Protein AF-A0A424Y4F5-F1 (afdb_monomer)

Solvent-accessible surface area (backbone atoms only — not comparable to full-atom values): 4614 Å² total; per-residue (Å²): 134,81,69,91,82,59,92,77,86,77,90,65,58,69,67,55,9,32,51,44,20,51,43,35,35,71,77,70,68,46,59,37,28,52,68,30,9,32,50,49,50,44,42,59,64,56,53,74,76,55,65,90,89,68,86,86,87,81,74,67,86,55,58,22,79,83,36,62,89,36,85,73,63,105

pLDDT: mean 96.49, std 2.21, range [84.31, 98.31]

Radius of gyration: 13.35 Å; Cα contacts (8 Å, |Δi|>4): 85; chains: 1; bounding box: 36×24×33 Å

Nearest PDB structures (foldseek):
  8srw-assembly1_D  TM=9.652E-01  e=2.233E-05  Staphylococcus aureus subsp. aureus NCTC 8325
  3x44-assembly1_A  TM=9.528E-01  e=1.719E-05  Streptomyces lavendulae
  3x43-assembly2_F  TM=9.503E-01  e=4.586E-05  Streptomyces lavendulae
  9jxu-assembly1_A  TM=9.447E-01  e=5.581E-05  Limosilactobacillus reuteri
  5mms-assembly3_B  TM=9.629E-01  e=3.723E-04  Homo sapiens

Secondary structure (DSSP, 8-state):
--GGG--------HHHHHHHHHHIIIII---B-HHHHHHHHHHHHHHTTSPTT--------SBGGGGTTSTTT-

Mean predicted aligned error: 2.46 Å

Structure (mmCIF, N/CA/C/O backbone):
data_AF-A0A424Y4F5-F1
#
_entry.id   AF-A0A424Y4F5-F1
#
loop_
_atom_site.group_PDB
_atom_site.id
_atom_site.type_symbol
_atom_site.label_atom_id
_atom_site.label_alt_id
_atom_site.label_comp_id
_atom_site.label_asym_id
_atom_site.label_entity_id
_atom_site.label_seq_id
_atom_site.pdbx_PDB_ins_code
_atom_site.Cartn_x
_atom_site.Cartn_y
_atom_site.Cartn_z
_atom_site.occupancy
_atom_site.B_iso_or_equiv
_atom_site.auth_seq_id
_atom_site.auth_comp_id
_atom_site.auth_asym_id
_atom_site.auth_atom_id
_atom_site.pdbx_PDB_model_num
ATOM 1 N N . LEU A 1 1 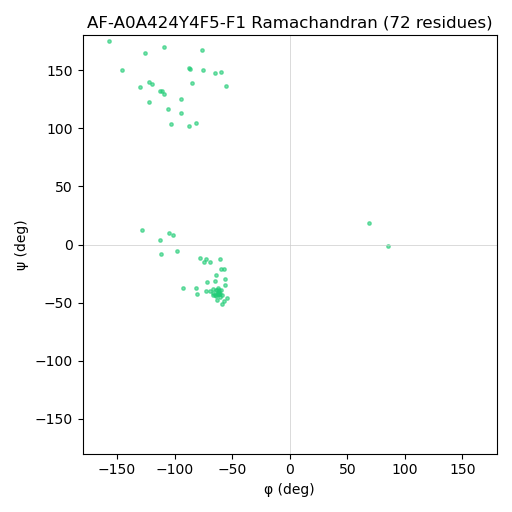? -16.284 8.014 -12.188 1.00 90.06 1 LEU A N 1
ATOM 2 C CA . LEU A 1 1 ? -16.090 7.922 -10.722 1.00 90.06 1 LEU A CA 1
ATOM 3 C C . LEU A 1 1 ? -17.248 8.620 -10.013 1.00 90.06 1 LEU A C 1
ATOM 5 O O . LEU A 1 1 ? -17.455 9.802 -10.263 1.00 90.06 1 LEU A O 1
ATOM 9 N N . ASN A 1 2 ? -18.002 7.920 -9.160 1.00 97.19 2 ASN A N 1
ATOM 10 C CA . ASN A 1 2 ? -19.013 8.556 -8.310 1.00 97.19 2 ASN A CA 1
ATOM 11 C C . ASN A 1 2 ? -18.325 9.163 -7.077 1.00 97.19 2 ASN A C 1
ATOM 13 O O . ASN A 1 2 ? -17.922 8.430 -6.186 1.00 97.19 2 ASN A O 1
ATOM 17 N N . ARG A 1 3 ? -18.167 10.490 -7.027 1.00 97.12 3 ARG A N 1
ATOM 18 C CA . ARG A 1 3 ? -17.447 11.165 -5.929 1.00 97.12 3 ARG A CA 1
ATOM 19 C C . ARG A 1 3 ? -18.259 11.306 -4.638 1.00 97.12 3 ARG A C 1
ATOM 21 O O . ARG A 1 3 ? -17.688 11.648 -3.617 1.00 97.12 3 ARG A O 1
ATOM 28 N N . LYS A 1 4 ? -19.570 11.037 -4.669 1.00 98.25 4 LYS A N 1
ATOM 29 C CA . LYS A 1 4 ? -20.459 11.194 -3.502 1.00 98.25 4 LYS A CA 1
ATOM 30 C C . LYS A 1 4 ? -20.269 10.122 -2.425 1.00 98.25 4 LYS A C 1
ATOM 32 O O . LYS A 1 4 ? -20.830 10.266 -1.351 1.00 98.25 4 LYS A O 1
ATOM 37 N N . VAL A 1 5 ? -19.546 9.045 -2.734 1.00 97.88 5 VAL A N 1
ATOM 38 C CA . VAL A 1 5 ? -19.294 7.917 -1.818 1.00 97.88 5 VAL A CA 1
ATOM 39 C C . VAL A 1 5 ? -17.869 7.927 -1.253 1.00 97.88 5 VAL A C 1
ATOM 41 O O . VAL A 1 5 ? -17.433 6.929 -0.697 1.00 97.88 5 VAL A O 1
ATOM 44 N N . ILE A 1 6 ? -17.119 9.010 -1.474 1.00 97.38 6 ILE A N 1
ATOM 45 C CA . ILE A 1 6 ? -15.741 9.170 -1.006 1.00 97.38 6 ILE A CA 1
ATOM 46 C C . ILE A 1 6 ? -15.765 10.141 0.171 1.00 97.38 6 ILE A C 1
ATOM 48 O O . ILE A 1 6 ? -16.115 11.305 -0.019 1.00 97.38 6 ILE A O 1
ATOM 52 N N . ASP A 1 7 ? -15.378 9.671 1.353 1.00 95.56 7 ASP A N 1
ATOM 53 C CA . ASP A 1 7 ? -15.340 10.493 2.567 1.00 95.56 7 ASP A CA 1
ATOM 54 C C . ASP A 1 7 ? -14.072 11.358 2.655 1.00 95.56 7 ASP A C 1
ATOM 56 O O . ASP A 1 7 ? -14.125 12.512 3.074 1.00 95.56 7 ASP A O 1
ATOM 60 N N . GLU A 1 8 ? -12.924 10.825 2.226 1.00 95.19 8 GLU A N 1
ATOM 61 C CA . GLU A 1 8 ? -11.624 11.501 2.288 1.00 95.19 8 GLU A CA 1
ATOM 62 C C . GLU A 1 8 ? -10.752 11.115 1.084 1.00 95.19 8 GLU A C 1
ATOM 64 O O . GLU A 1 8 ? -10.848 10.011 0.545 1.00 95.19 8 GLU A O 1
ATOM 69 N N . VAL A 1 9 ? -9.880 12.035 0.663 1.00 96.00 9 VAL A N 1
ATOM 70 C CA . VAL A 1 9 ? -8.820 11.780 -0.318 1.00 96.00 9 VAL A CA 1
ATOM 71 C C . VAL A 1 9 ? -7.487 12.122 0.332 1.00 96.00 9 VAL A C 1
ATOM 73 O O . VAL A 1 9 ? -7.282 13.254 0.764 1.00 96.00 9 VAL A O 1
ATOM 76 N N . LEU A 1 10 ? -6.583 11.147 0.379 1.00 96.25 10 LEU A N 1
ATOM 77 C CA . LEU A 1 10 ? -5.238 11.304 0.920 1.00 96.25 10 LEU A CA 1
ATOM 78 C C . LEU A 1 10 ? -4.214 11.260 -0.211 1.00 96.25 10 LEU A C 1
ATOM 80 O O . LEU A 1 10 ? -4.215 10.328 -1.016 1.00 96.25 10 LEU A O 1
ATOM 84 N N . THR A 1 11 ? -3.327 12.250 -0.243 1.00 97.06 11 THR A N 1
ATOM 85 C CA . THR A 1 11 ? -2.161 12.251 -1.132 1.00 97.06 11 THR A CA 1
ATOM 86 C C . THR A 1 11 ? -1.020 11.477 -0.476 1.00 97.06 11 THR A C 1
ATOM 88 O O . THR A 1 11 ? -0.794 11.574 0.736 1.00 97.06 11 THR A O 1
ATOM 91 N N . VAL A 1 12 ? -0.311 10.689 -1.277 1.00 97.25 12 VAL A N 1
ATOM 92 C CA . VAL A 1 12 ? 0.829 9.874 -0.853 1.00 97.25 12 VAL A CA 1
ATOM 93 C C . VAL A 1 12 ? 1.981 10.149 -1.806 1.00 97.25 12 VAL A C 1
ATOM 95 O O . VAL A 1 12 ? 1.766 10.203 -3.016 1.00 97.25 12 VAL A O 1
ATOM 98 N N . GLU A 1 13 ? 3.173 10.331 -1.244 1.00 97.88 13 GLU A N 1
ATOM 99 C CA . GLU A 1 13 ? 4.396 10.534 -2.018 1.00 97.88 13 GLU A CA 1
ATOM 100 C C . GLU A 1 13 ? 4.869 9.211 -2.632 1.00 97.88 13 GLU A C 1
ATOM 102 O O . GLU A 1 13 ? 4.649 8.127 -2.080 1.00 97.88 13 GLU A O 1
ATOM 107 N N . GLU A 1 14 ? 5.533 9.293 -3.780 1.00 97.31 14 GLU A N 1
ATOM 108 C CA . GLU A 1 14 ? 5.977 8.115 -4.527 1.00 97.31 14 GLU A CA 1
ATOM 109 C C . GLU A 1 14 ? 6.968 7.266 -3.717 1.00 97.31 14 GLU A C 1
ATOM 111 O O . GLU A 1 14 ? 6.839 6.041 -3.654 1.00 97.31 14 GLU A O 1
ATOM 116 N N . GLU A 1 15 ? 7.914 7.908 -3.031 1.0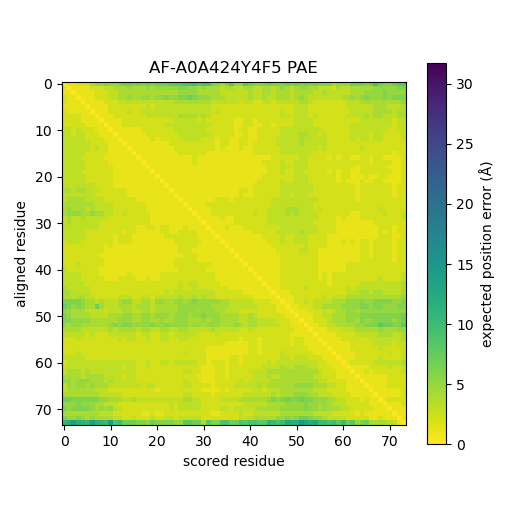0 97.56 15 GLU A N 1
ATOM 117 C CA . GLU A 1 15 ? 8.931 7.253 -2.208 1.00 97.56 15 GLU A CA 1
ATOM 118 C C . GLU A 1 15 ? 8.309 6.445 -1.066 1.00 97.56 15 GLU A C 1
ATOM 120 O O . GLU A 1 15 ? 8.713 5.305 -0.828 1.00 97.56 15 GLU A O 1
ATOM 125 N N . GLU A 1 16 ? 7.288 7.000 -0.406 1.00 97.88 16 GLU A N 1
ATOM 126 C CA . GLU A 1 16 ? 6.554 6.330 0.671 1.00 97.88 16 GLU A CA 1
ATOM 127 C C . GLU A 1 16 ? 5.817 5.093 0.133 1.00 97.88 16 GLU A C 1
ATOM 129 O O . GLU A 1 16 ? 5.889 4.008 0.713 1.00 97.88 16 GLU A O 1
ATOM 134 N N . ALA A 1 17 ? 5.159 5.219 -1.023 1.00 98.19 17 ALA A N 1
ATOM 135 C CA . ALA A 1 17 ? 4.473 4.105 -1.671 1.00 98.19 17 ALA A CA 1
ATOM 136 C C . ALA A 1 17 ? 5.437 2.972 -2.069 1.00 98.19 17 ALA A C 1
ATOM 138 O O . ALA A 1 17 ? 5.135 1.786 -1.874 1.00 98.19 17 ALA A O 1
ATOM 139 N N . MET A 1 18 ? 6.608 3.320 -2.606 1.00 97.94 18 MET A N 1
ATOM 140 C CA . MET A 1 18 ? 7.642 2.349 -2.957 1.00 97.94 18 MET A CA 1
ATOM 141 C C . MET A 1 18 ? 8.232 1.664 -1.723 1.00 97.94 18 MET A C 1
ATOM 143 O O . MET A 1 18 ? 8.407 0.444 -1.722 1.00 97.94 18 MET A O 1
ATOM 147 N N . GLU A 1 19 ? 8.525 2.424 -0.665 1.00 98.12 19 GLU A N 1
ATOM 148 C CA . GLU A 1 19 ? 9.040 1.881 0.592 1.00 98.12 19 GLU A CA 1
ATOM 149 C C . GLU A 1 19 ? 8.070 0.859 1.189 1.00 98.12 19 GLU A C 1
ATOM 151 O O . GLU A 1 19 ? 8.470 -0.276 1.458 1.00 98.12 19 GLU A O 1
ATOM 156 N N . ILE A 1 20 ? 6.789 1.215 1.325 1.00 97.94 20 ILE A N 1
ATOM 157 C CA . ILE A 1 20 ? 5.776 0.310 1.877 1.00 97.94 20 ILE A CA 1
ATOM 158 C C . ILE A 1 20 ? 5.612 -0.942 1.010 1.00 97.94 20 ILE A C 1
ATOM 160 O O . ILE A 1 20 ? 5.571 -2.048 1.549 1.00 97.94 20 ILE A O 1
ATOM 164 N N . SER A 1 21 ? 5.592 -0.808 -0.320 1.00 98.00 21 SER A N 1
ATOM 165 C CA . SER A 1 21 ? 5.515 -1.962 -1.233 1.00 98.00 21 SER A CA 1
ATOM 166 C C . SER A 1 21 ? 6.690 -2.930 -1.048 1.00 98.00 21 SER A C 1
ATOM 168 O O . SER A 1 21 ? 6.498 -4.146 -0.985 1.00 98.00 21 SER A O 1
ATOM 170 N N . ARG A 1 22 ? 7.917 -2.408 -0.907 1.00 98.06 22 ARG A N 1
ATOM 171 C CA . ARG A 1 22 ? 9.111 -3.228 -0.644 1.00 98.06 22 ARG A CA 1
ATOM 172 C C . ARG A 1 22 ? 9.063 -3.888 0.732 1.00 98.06 22 ARG A C 1
ATOM 174 O O . ARG A 1 22 ? 9.472 -5.043 0.864 1.00 98.06 22 ARG A O 1
ATOM 181 N N . ARG A 1 23 ? 8.557 -3.182 1.747 1.00 98.06 23 ARG A N 1
ATOM 182 C CA . ARG A 1 23 ? 8.376 -3.727 3.098 1.00 98.06 23 ARG A CA 1
ATOM 183 C C . ARG A 1 23 ? 7.352 -4.856 3.125 1.00 98.06 23 ARG A C 1
ATOM 185 O O . ARG A 1 23 ? 7.667 -5.890 3.687 1.00 98.06 23 ARG A O 1
ATOM 192 N N . LEU A 1 24 ? 6.212 -4.741 2.441 1.00 97.50 24 LEU A N 1
ATOM 193 C CA . LEU A 1 24 ? 5.248 -5.849 2.294 1.00 97.50 24 LEU A CA 1
ATOM 194 C C . LEU A 1 24 ? 5.886 -7.113 1.722 1.00 97.50 24 LEU A C 1
ATOM 196 O O . LEU A 1 24 ? 5.682 -8.205 2.250 1.00 97.50 24 LEU A O 1
ATOM 200 N N . ALA A 1 25 ? 6.689 -6.967 0.667 1.00 97.44 25 ALA A N 1
ATOM 201 C CA . ALA A 1 25 ? 7.373 -8.104 0.068 1.00 97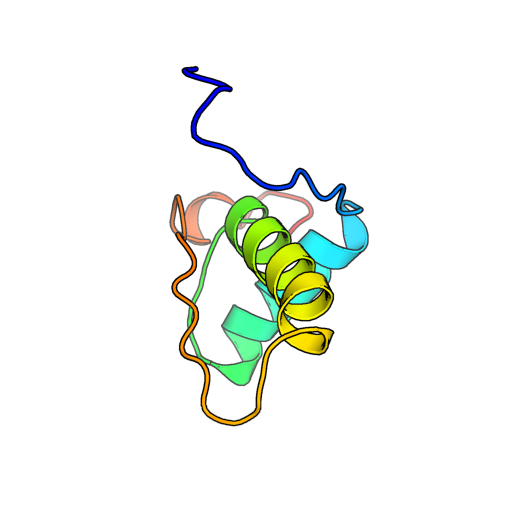.44 25 ALA A CA 1
ATOM 202 C C . ALA A 1 25 ? 8.383 -8.742 1.040 1.00 97.44 25 ALA A C 1
ATOM 204 O O . ALA A 1 25 ? 8.495 -9.964 1.093 1.00 97.44 25 ALA A O 1
ATOM 205 N N . ARG A 1 26 ? 9.107 -7.925 1.819 1.00 97.75 26 ARG A N 1
ATOM 206 C CA . ARG A 1 26 ? 10.163 -8.379 2.740 1.00 97.75 26 ARG A CA 1
ATOM 207 C C . ARG A 1 26 ? 9.640 -8.917 4.075 1.00 97.75 26 ARG A C 1
ATOM 209 O O . ARG A 1 26 ? 10.191 -9.890 4.577 1.00 97.75 26 ARG A O 1
ATOM 216 N N . GLU A 1 27 ? 8.659 -8.249 4.666 1.00 98.25 27 GLU A N 1
ATOM 217 C CA . GLU A 1 27 ? 8.169 -8.484 6.031 1.00 98.25 27 GLU A CA 1
ATOM 218 C C . GLU A 1 27 ? 6.988 -9.463 6.037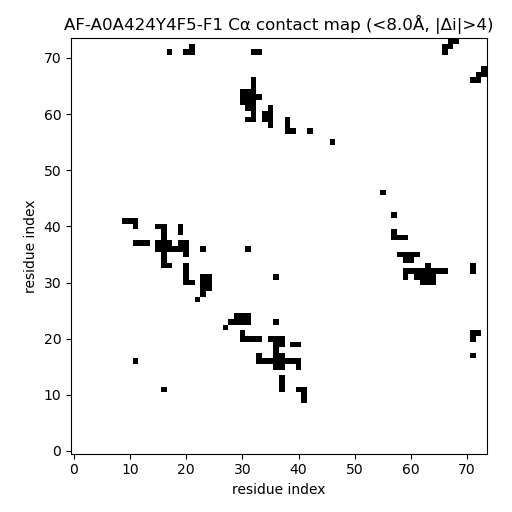 1.00 98.25 27 GLU A C 1
ATOM 220 O O . GLU A 1 27 ? 6.924 -10.328 6.904 1.00 98.25 27 GLU A O 1
ATOM 225 N N . GLU A 1 28 ? 6.108 -9.386 5.033 1.00 97.25 28 GLU A N 1
ATOM 226 C CA . GLU A 1 28 ? 4.860 -10.166 4.977 1.00 97.25 28 GLU A CA 1
ATOM 227 C C . GLU A 1 28 ? 4.857 -11.226 3.861 1.00 97.25 28 GLU A C 1
ATOM 229 O O . GLU A 1 28 ? 3.938 -12.038 3.766 1.00 97.25 28 GLU A O 1
ATOM 234 N N . GLY A 1 29 ? 5.863 -11.227 2.977 1.00 97.44 29 GLY A N 1
ATOM 235 C CA . GLY A 1 29 ? 5.924 -12.139 1.830 1.00 97.44 29 GLY A CA 1
ATOM 236 C C . GLY A 1 29 ? 4.873 -11.852 0.751 1.00 97.44 29 GLY A C 1
ATOM 237 O O . GLY A 1 29 ? 4.588 -12.717 -0.077 1.00 97.44 29 GLY A O 1
ATOM 238 N N . ILE A 1 30 ? 4.289 -10.649 0.746 1.00 97.81 30 ILE A N 1
ATOM 239 C CA . ILE A 1 30 ? 3.245 -10.253 -0.205 1.00 97.81 30 ILE A CA 1
ATOM 240 C C . ILE A 1 30 ? 3.861 -9.338 -1.268 1.00 97.81 30 ILE A C 1
ATOM 242 O O . ILE A 1 30 ? 4.126 -8.161 -1.030 1.00 97.81 30 ILE A O 1
ATOM 246 N N . LEU A 1 31 ? 4.095 -9.884 -2.461 1.00 97.94 31 LEU A N 1
ATOM 247 C CA . LEU A 1 31 ? 4.723 -9.164 -3.568 1.00 97.94 31 LEU A CA 1
ATOM 248 C C . LEU A 1 31 ? 3.677 -8.399 -4.398 1.00 97.94 31 LEU A C 1
ATOM 250 O O . LEU A 1 31 ? 2.992 -8.993 -5.231 1.00 97.94 31 LEU A O 1
ATOM 254 N N . LEU A 1 32 ? 3.576 -7.080 -4.204 1.00 98.19 32 LEU A N 1
ATOM 255 C CA . LEU A 1 32 ? 2.580 -6.205 -4.848 1.00 98.19 32 LEU A CA 1
ATOM 256 C C . LEU A 1 32 ? 3.217 -5.017 -5.581 1.00 98.19 32 LEU A C 1
ATOM 258 O O . LEU A 1 32 ? 4.389 -4.699 -5.378 1.00 98.19 32 LEU A O 1
ATOM 262 N N . GLY A 1 33 ? 2.429 -4.370 -6.442 1.00 98.06 33 GLY A N 1
ATOM 263 C CA . GLY A 1 33 ? 2.819 -3.148 -7.143 1.00 98.06 33 GLY A CA 1
ATOM 264 C C . GLY A 1 33 ? 2.788 -1.881 -6.280 1.00 98.06 33 GLY A C 1
ATOM 265 O O . GLY A 1 33 ? 2.185 -1.847 -5.205 1.00 98.06 33 GLY A O 1
ATOM 266 N N . ILE A 1 34 ? 3.378 -0.800 -6.809 1.00 97.81 34 ILE A N 1
ATOM 267 C CA . ILE A 1 34 ? 3.531 0.502 -6.127 1.00 97.81 34 ILE A CA 1
ATOM 268 C C . ILE A 1 34 ? 2.198 1.101 -5.646 1.00 97.81 34 ILE A C 1
ATOM 270 O O . ILE A 1 34 ? 2.130 1.709 -4.580 1.00 97.81 34 ILE A O 1
ATOM 274 N N . SER A 1 35 ? 1.112 0.890 -6.397 1.00 97.69 35 SER A N 1
ATOM 275 C CA . SER A 1 35 ? -0.223 1.391 -6.041 1.00 97.69 35 SER A CA 1
ATOM 276 C C . SER A 1 35 ? -0.772 0.758 -4.756 1.00 97.69 35 SER A C 1
ATOM 278 O O . SER A 1 35 ? -1.464 1.427 -3.988 1.00 97.69 35 SER A O 1
ATOM 280 N N . SER A 1 36 ? -0.411 -0.498 -4.474 1.00 98.12 36 SER A N 1
ATOM 281 C CA . SER A 1 36 ? -0.768 -1.178 -3.225 1.00 98.12 36 SER A CA 1
ATOM 282 C C . SER A 1 36 ? -0.020 -0.577 -2.037 1.00 98.12 36 SER A C 1
ATOM 284 O O . SER A 1 36 ? -0.612 -0.361 -0.979 1.00 98.12 36 SER A O 1
ATOM 286 N N . GLY A 1 37 ? 1.262 -0.238 -2.218 1.00 98.00 37 GLY A N 1
ATOM 287 C CA . GLY A 1 37 ? 2.013 0.497 -1.205 1.00 98.00 37 GLY A CA 1
ATOM 288 C C . GLY A 1 37 ? 1.447 1.888 -0.952 1.00 98.00 37 GLY A C 1
ATOM 289 O O . GLY A 1 37 ? 1.325 2.277 0.205 1.00 98.00 37 GLY A O 1
ATOM 290 N N . ALA A 1 38 ? 1.006 2.600 -1.995 1.00 98.31 38 ALA A N 1
ATOM 291 C CA . ALA A 1 38 ? 0.331 3.889 -1.834 1.00 98.31 38 ALA A CA 1
ATOM 292 C C . ALA A 1 38 ? -0.968 3.759 -1.017 1.00 98.31 38 ALA A C 1
ATOM 294 O O . ALA A 1 38 ? -1.208 4.535 -0.091 1.00 98.31 38 ALA A O 1
ATOM 295 N N . ALA A 1 39 ? -1.788 2.744 -1.312 1.00 98.12 39 A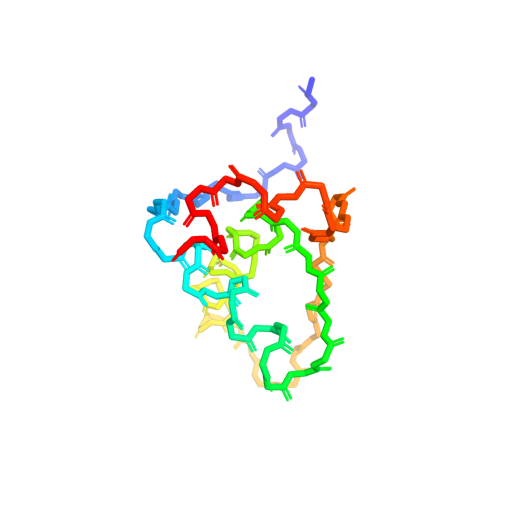LA A N 1
ATOM 296 C CA . ALA A 1 39 ? -3.021 2.480 -0.575 1.00 98.12 39 ALA A CA 1
ATOM 297 C C . ALA A 1 39 ? -2.756 2.168 0.910 1.00 98.12 39 ALA A C 1
ATOM 299 O O . ALA A 1 39 ? -3.470 2.671 1.783 1.00 98.12 39 ALA A O 1
ATOM 300 N N . LEU A 1 40 ? -1.715 1.387 1.218 1.00 97.44 40 LEU A N 1
ATOM 301 C CA . LEU A 1 40 ? -1.334 1.074 2.599 1.00 97.44 40 LEU A CA 1
ATOM 302 C C . LEU A 1 40 ? -0.699 2.259 3.331 1.00 97.44 40 LEU A C 1
ATOM 304 O O . LEU A 1 40 ? -1.061 2.509 4.476 1.00 97.44 40 LEU A O 1
ATOM 308 N N . ALA A 1 41 ? 0.156 3.041 2.674 1.00 97.38 41 ALA A N 1
ATOM 309 C CA . ALA A 1 41 ? 0.706 4.277 3.230 1.00 97.38 41 ALA A CA 1
ATOM 310 C C . ALA A 1 41 ? -0.407 5.264 3.626 1.00 97.38 41 ALA A C 1
ATOM 312 O O . ALA A 1 41 ? -0.464 5.733 4.765 1.00 97.38 41 ALA A O 1
ATOM 313 N N . GLY A 1 42 ? -1.367 5.508 2.724 1.00 97.19 42 GLY A N 1
ATOM 314 C CA . GLY A 1 42 ? -2.555 6.310 3.028 1.00 97.19 42 GLY A CA 1
ATOM 315 C C . GLY A 1 42 ? -3.383 5.709 4.168 1.00 97.19 42 GLY A C 1
ATOM 316 O O . GLY A 1 42 ? -3.840 6.428 5.058 1.00 97.19 42 GLY A O 1
ATOM 317 N N . THR A 1 43 ? -3.508 4.381 4.197 1.00 96.62 43 THR A N 1
ATOM 318 C CA . THR A 1 43 ? -4.215 3.671 5.268 1.00 96.62 43 THR A CA 1
ATOM 319 C C . THR A 1 43 ? -3.541 3.853 6.623 1.00 96.62 43 THR A C 1
ATOM 321 O O . THR A 1 43 ? -4.244 4.113 7.592 1.00 96.62 43 THR A O 1
ATOM 324 N N . PHE A 1 44 ? -2.213 3.780 6.732 1.00 94.62 44 PHE A N 1
ATOM 325 C CA . PHE A 1 44 ? -1.520 3.997 8.006 1.00 94.62 44 PHE A CA 1
ATOM 326 C C . PHE A 1 44 ? -1.737 5.418 8.544 1.00 94.62 44 PHE A C 1
ATOM 328 O O . PHE A 1 44 ? -1.969 5.591 9.743 1.00 94.62 44 PHE A O 1
ATOM 335 N N . LYS A 1 45 ? -1.774 6.424 7.658 1.00 93.75 45 LYS A N 1
ATOM 336 C CA . LYS A 1 45 ? -2.130 7.805 8.026 1.00 93.75 45 LYS A CA 1
ATOM 337 C C . LYS A 1 45 ? -3.569 7.894 8.545 1.00 93.75 45 LYS A C 1
ATOM 339 O O . LYS A 1 45 ? -3.795 8.466 9.612 1.00 93.75 45 LYS A O 1
ATOM 344 N N . ALA A 1 46 ? -4.531 7.298 7.837 1.00 93.81 46 ALA A N 1
ATOM 345 C CA . ALA A 1 46 ? -5.944 7.301 8.227 1.00 93.81 46 ALA A CA 1
ATOM 346 C C . ALA A 1 46 ? -6.206 6.511 9.522 1.00 93.81 46 ALA A C 1
ATOM 348 O O . ALA A 1 46 ? -6.942 6.965 10.399 1.00 93.81 46 ALA A O 1
ATOM 349 N N . ALA A 1 47 ? -5.568 5.348 9.669 1.00 93.62 47 ALA A N 1
ATOM 350 C CA . ALA A 1 47 ? -5.777 4.417 10.772 1.00 93.62 47 ALA A CA 1
ATOM 351 C C . ALA A 1 47 ? -5.380 5.007 12.131 1.00 93.62 47 ALA A C 1
ATOM 353 O O . ALA A 1 47 ? -5.974 4.639 13.141 1.00 93.62 47 ALA A O 1
ATOM 354 N N . SER A 1 48 ? -4.454 5.974 12.158 1.00 90.19 48 SER A N 1
ATOM 355 C CA . SER A 1 48 ? -4.079 6.708 13.378 1.00 90.19 48 SER A CA 1
ATOM 356 C C . SER A 1 48 ? -5.255 7.420 14.068 1.00 90.19 48 SER A C 1
ATOM 358 O O . SER A 1 48 ? -5.184 7.716 15.258 1.00 90.19 48 SER A O 1
ATOM 360 N N . ARG A 1 49 ? -6.345 7.682 13.331 1.00 92.81 49 ARG A N 1
ATOM 361 C CA . ARG A 1 49 ? -7.550 8.380 13.807 1.00 92.81 49 ARG A CA 1
ATOM 362 C C . ARG A 1 49 ? -8.677 7.427 14.221 1.00 92.81 49 ARG A C 1
ATOM 364 O O . ARG A 1 49 ? -9.719 7.887 14.683 1.00 92.81 49 ARG A O 1
ATOM 371 N N . LEU A 1 50 ? -8.510 6.121 14.011 1.00 94.44 50 LEU A N 1
ATOM 372 C CA . LEU A 1 50 ? -9.541 5.121 14.279 1.00 94.44 50 LEU A CA 1
ATOM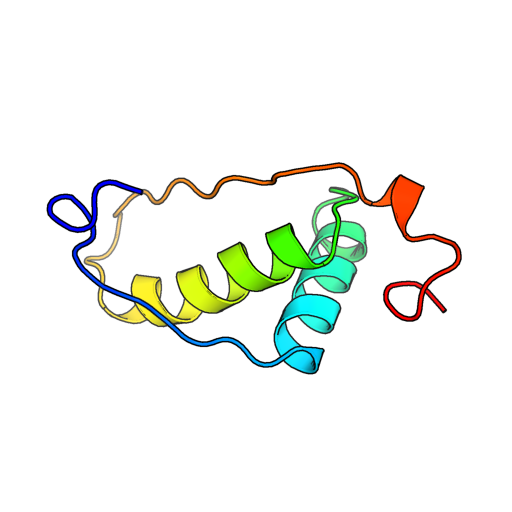 373 C C . LEU A 1 50 ? -9.487 4.634 15.729 1.00 94.44 50 LEU A C 1
ATOM 375 O O . LEU A 1 50 ? -8.434 4.595 16.362 1.00 94.44 50 LEU A O 1
ATOM 379 N N . ALA A 1 51 ? -10.640 4.214 16.252 1.00 96.50 51 ALA A N 1
ATOM 380 C CA . ALA A 1 51 ? -10.713 3.610 17.577 1.00 96.50 51 ALA A CA 1
ATOM 381 C C . ALA A 1 51 ? -9.944 2.279 17.618 1.00 96.50 51 ALA A C 1
ATOM 383 O O . ALA A 1 51 ? -9.929 1.521 16.641 1.00 96.50 51 ALA A O 1
ATOM 384 N N . ALA A 1 52 ? -9.352 1.960 18.770 1.00 95.12 52 ALA A N 1
ATOM 385 C CA . ALA A 1 52 ? -8.679 0.682 18.975 1.00 95.12 52 ALA A CA 1
ATOM 386 C C . ALA A 1 52 ? -9.628 -0.498 18.686 1.00 95.12 52 ALA A C 1
ATOM 388 O O . ALA A 1 52 ? -10.791 -0.487 19.085 1.00 95.12 52 ALA A O 1
ATOM 389 N N . GLY A 1 53 ? -9.128 -1.513 17.977 1.00 95.94 53 GLY A N 1
ATOM 390 C CA . GLY A 1 53 ? -9.920 -2.676 17.558 1.00 95.94 53 GLY A CA 1
ATOM 391 C C . GLY A 1 53 ? -10.707 -2.498 16.252 1.00 95.94 53 GLY A C 1
ATOM 392 O O . GLY A 1 53 ? -11.353 -3.448 15.809 1.00 95.94 53 GLY A O 1
ATOM 393 N N . SER A 1 54 ? -10.638 -1.326 15.608 1.00 96.75 54 SER A N 1
ATOM 394 C CA . SER A 1 54 ? -11.203 -1.123 14.267 1.00 96.75 54 SER A CA 1
ATOM 395 C C . SER A 1 54 ? -10.565 -2.062 13.238 1.00 96.75 54 SER A C 1
ATOM 397 O O . SER A 1 54 ? -9.385 -2.400 13.331 1.00 96.75 54 SER A O 1
ATOM 399 N N . ARG A 1 55 ? -11.342 -2.467 12.227 1.00 96.12 55 ARG A N 1
ATOM 400 C CA . ARG A 1 55 ? -10.865 -3.277 11.096 1.00 96.12 55 ARG A CA 1
ATOM 401 C C . ARG A 1 55 ? -10.866 -2.439 9.829 1.00 96.12 55 ARG A C 1
ATOM 403 O O . ARG A 1 55 ? -11.867 -1.800 9.523 1.00 96.12 55 ARG A O 1
ATOM 410 N N . VAL A 1 56 ? -9.764 -2.486 9.091 1.00 96.00 56 VAL A N 1
ATOM 411 C CA . VAL A 1 56 ? -9.597 -1.774 7.822 1.00 96.00 56 VAL A CA 1
ATOM 412 C C . VAL A 1 56 ? -9.337 -2.786 6.715 1.00 96.00 56 VAL A C 1
ATOM 414 O O . VAL A 1 56 ? -8.599 -3.748 6.914 1.00 96.00 56 VAL A O 1
ATOM 417 N N . VAL A 1 57 ? -9.958 -2.568 5.558 1.00 97.06 57 VAL A N 1
ATOM 418 C CA . VAL A 1 57 ? -9.731 -3.354 4.342 1.00 97.06 57 VAL A CA 1
ATOM 419 C C . VAL A 1 57 ? -9.064 -2.452 3.316 1.00 97.06 57 VAL A C 1
ATOM 421 O O . VAL A 1 57 ? -9.529 -1.339 3.079 1.00 97.06 57 VAL A O 1
ATOM 424 N N . VAL A 1 58 ? -7.988 -2.943 2.704 1.00 97.44 58 VAL A N 1
ATOM 425 C CA . VAL A 1 58 ? -7.226 -2.230 1.674 1.00 97.44 58 VAL A CA 1
ATOM 426 C C . VAL A 1 58 ? -7.209 -3.072 0.405 1.00 97.44 58 VAL A C 1
ATOM 428 O O . VAL A 1 58 ? -7.089 -4.294 0.469 1.00 97.44 58 VAL A O 1
ATOM 431 N N . ILE A 1 59 ? -7.355 -2.423 -0.748 1.00 97.94 59 ILE A N 1
ATOM 432 C CA . ILE A 1 59 ? -7.356 -3.089 -2.051 1.00 97.94 59 ILE A CA 1
ATOM 4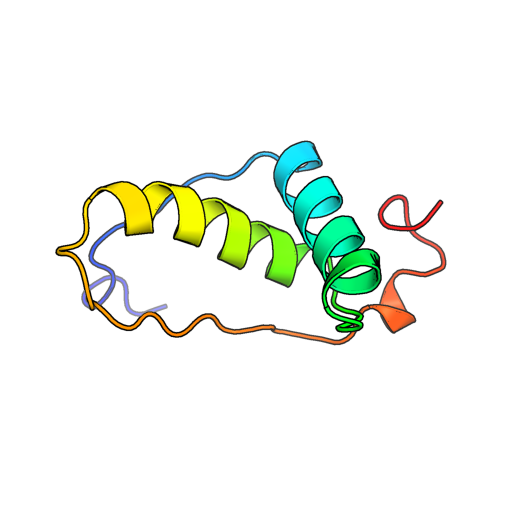33 C C . ILE A 1 59 ? -5.942 -3.052 -2.625 1.00 97.94 59 ILE A C 1
ATOM 435 O O . ILE A 1 59 ? -5.371 -1.977 -2.789 1.00 97.94 59 ILE A O 1
ATOM 439 N N . ALA A 1 60 ? -5.422 -4.227 -2.974 1.00 97.56 60 ALA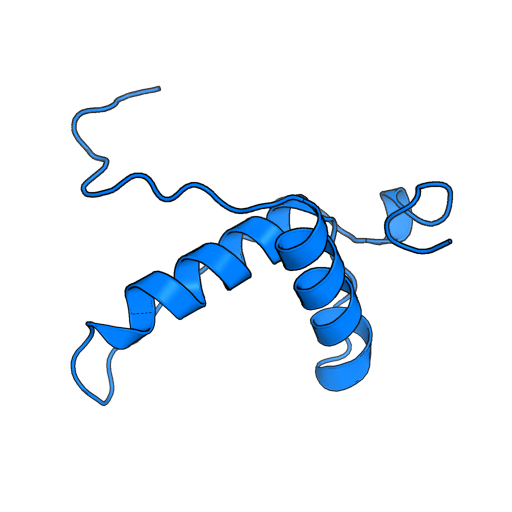 A N 1
ATOM 440 C CA . ALA A 1 60 ? -4.220 -4.386 -3.779 1.00 97.56 60 ALA A CA 1
ATOM 441 C C . ALA A 1 60 ? -4.623 -4.559 -5.256 1.00 97.56 60 ALA A C 1
ATOM 443 O O . ALA A 1 60 ? -5.277 -5.556 -5.574 1.00 97.56 60 ALA A O 1
ATOM 444 N N . PRO A 1 61 ? -4.311 -3.607 -6.157 1.00 97.00 61 PRO A N 1
ATOM 445 C CA . PRO A 1 61 ? -4.795 -3.676 -7.537 1.00 97.00 61 PRO A CA 1
ATOM 446 C C . PRO A 1 61 ? -4.128 -4.765 -8.386 1.00 97.00 61 PRO A C 1
ATOM 448 O O . PRO A 1 61 ? -4.775 -5.308 -9.281 1.00 97.00 61 PRO A O 1
ATOM 451 N N . ASP A 1 62 ? -2.851 -5.069 -8.132 1.00 97.25 62 ASP A N 1
ATOM 452 C CA . ASP A 1 62 ? -2.064 -6.035 -8.902 1.00 97.25 62 ASP A CA 1
ATOM 453 C C . ASP A 1 62 ? -0.857 -6.620 -8.136 1.00 97.25 62 ASP A C 1
ATOM 455 O O . ASP A 1 62 ? -0.552 -6.247 -7.000 1.00 97.25 62 ASP A O 1
ATOM 459 N N . THR A 1 63 ? -0.183 -7.584 -8.771 1.00 97.19 63 THR A N 1
ATOM 460 C CA . THR A 1 63 ? 1.006 -8.281 -8.260 1.00 97.19 63 THR A CA 1
ATOM 461 C C . THR A 1 63 ? 2.300 -7.528 -8.588 1.00 97.19 63 THR A C 1
ATOM 463 O O . THR A 1 63 ? 2.424 -6.852 -9.611 1.00 97.19 63 THR A O 1
ATOM 466 N N . GLY A 1 64 ? 3.315 -7.683 -7.734 1.00 96.81 64 GLY A N 1
ATOM 467 C CA . GLY A 1 64 ? 4.603 -6.990 -7.867 1.00 96.81 64 GLY A CA 1
ATOM 468 C C . GLY A 1 64 ? 5.510 -7.533 -8.977 1.00 96.81 64 GLY A C 1
ATOM 469 O O . GLY A 1 64 ? 6.434 -6.842 -9.397 1.00 96.81 64 GLY A O 1
ATOM 470 N N . GLU A 1 65 ? 5.232 -8.727 -9.514 1.00 96.88 65 GLU A N 1
ATOM 471 C CA . GLU A 1 65 ? 6.015 -9.344 -10.603 1.00 96.88 65 GLU A CA 1
ATOM 472 C C . GLU A 1 65 ? 6.105 -8.452 -11.854 1.00 96.88 65 GLU A C 1
ATOM 474 O O . GLU A 1 65 ? 7.103 -8.454 -12.571 1.00 96.88 65 GLU A O 1
ATOM 479 N N . ARG A 1 66 ? 5.078 -7.626 -12.079 1.00 95.94 66 ARG A N 1
ATOM 480 C CA . ARG A 1 66 ? 4.975 -6.693 -13.207 1.00 95.94 66 ARG A CA 1
ATOM 481 C C . ARG A 1 66 ? 5.979 -5.540 -13.118 1.00 95.94 66 ARG A C 1
ATOM 483 O O . ARG A 1 66 ? 6.190 -4.839 -14.103 1.00 95.94 66 ARG A O 1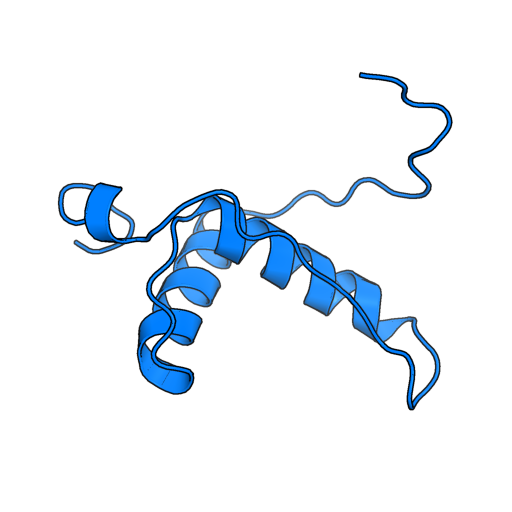
ATOM 490 N N . TYR A 1 67 ? 6.582 -5.344 -11.947 1.00 96.69 67 TYR A N 1
ATOM 491 C CA . TYR A 1 67 ? 7.399 -4.183 -11.609 1.00 96.69 67 TYR A CA 1
ATOM 492 C C . TYR A 1 67 ? 8.881 -4.509 -11.410 1.00 96.69 67 TYR A C 1
ATOM 494 O O . TYR A 1 67 ? 9.656 -3.605 -11.097 1.00 96.69 67 TYR A O 1
ATOM 502 N N . LEU A 1 68 ? 9.304 -5.759 -11.631 1.00 95.88 68 LEU A N 1
ATOM 503 C CA . LEU A 1 68 ? 10.696 -6.197 -11.445 1.00 95.88 68 LEU A CA 1
ATOM 504 C C . LEU A 1 68 ? 11.708 -5.444 -12.328 1.00 95.88 68 LEU A C 1
ATOM 506 O O . LEU A 1 68 ? 12.892 -5.409 -12.017 1.00 95.88 68 LEU A O 1
ATOM 510 N N . SER A 1 69 ? 11.253 -4.825 -13.419 1.00 95.56 69 SER A N 1
ATOM 511 C CA . SER A 1 69 ? 12.076 -4.002 -14.315 1.00 95.56 69 SER A CA 1
ATOM 512 C C . SER A 1 69 ? 11.921 -2.489 -14.097 1.00 95.56 69 SER A C 1
ATOM 514 O O . SER A 1 69 ? 12.414 -1.701 -14.906 1.00 95.56 69 SER A O 1
ATOM 516 N N . THR A 1 70 ? 11.213 -2.066 -13.048 1.00 96.31 70 THR A N 1
ATOM 517 C CA . THR A 1 70 ? 10.937 -0.653 -12.721 1.00 96.31 70 THR A CA 1
ATOM 518 C C . THR A 1 70 ? 11.720 -0.206 -11.486 1.00 96.31 70 THR A C 1
ATOM 520 O O . THR A 1 70 ? 12.260 -1.044 -10.769 1.00 96.31 70 THR A O 1
ATOM 523 N N . GLU A 1 71 ? 11.734 1.097 -11.195 1.00 95.31 71 GLU A N 1
ATOM 524 C CA . GLU A 1 71 ? 12.396 1.666 -10.002 1.00 95.31 71 GLU A CA 1
ATOM 525 C C . GLU A 1 71 ? 11.834 1.140 -8.666 1.00 95.31 71 GLU A C 1
ATOM 527 O O . GLU A 1 71 ? 12.455 1.297 -7.619 1.00 95.31 71 GLU A O 1
ATOM 532 N N . LEU A 1 72 ? 10.681 0.459 -8.678 1.00 96.06 72 LEU A N 1
ATOM 533 C CA . LEU A 1 72 ? 10.130 -0.157 -7.474 1.00 96.06 72 LEU A CA 1
ATOM 534 C C . LEU A 1 72 ? 11.066 -1.229 -6.880 1.00 96.06 72 LEU A C 1
ATOM 536 O O . LEU A 1 72 ? 11.188 -1.315 -5.654 1.00 96.06 72 LEU A O 1
ATOM 540 N N . PHE A 1 73 ? 11.715 -2.026 -7.737 1.00 93.19 73 PHE A N 1
ATOM 541 C CA . PHE A 1 73 ? 12.552 -3.172 -7.347 1.00 93.19 73 PHE A CA 1
ATOM 542 C C . PHE A 1 73 ? 13.963 -3.164 -7.963 1.00 93.19 73 PHE A C 1
ATOM 544 O O . PHE A 1 73 ? 14.655 -4.180 -7.889 1.00 93.19 73 PHE A O 1
ATOM 551 N N . LYS A 1 74 ? 14.387 -2.046 -8.557 1.00 84.31 74 LYS A N 1
ATOM 552 C CA . LYS A 1 74 ? 15.803 -1.792 -8.860 1.00 84.31 74 LYS A CA 1
ATOM 553 C C . LYS A 1 74 ? 16.525 -1.269 -7.624 1.00 84.31 74 LYS A C 1
ATOM 555 O O . LYS A 1 74 ? 17.724 -1.595 -7.498 1.00 84.31 74 LYS A O 1
#

Sequence (74 aa):
LNRKVIDEVLTVEEEEAMEISRRLAREEGILLGISSGAALAGTFKAASRLAAGSRVVVIAPDTGERYLSTELFK

Foldseek 3Di:
DPCVPDPDDDDDDQVQLLVQQVCCCVPVVAAADSVQSRQVSVVVVVCVPDDPPDDDDTDGPGGNVVPCVDPSND